Protein AF-A0A6A1WBP9-F1 (afdb_monomer_lite)

InterPro domains:
  IPR002885 Pentatricopeptide repeat [PS51375] (9-43)
  IPR002885 Pentatricopeptide repeat [TIGR00756] (12-42)
  IPR011990 Tetratricopeptide-like helical domain superfamily [G3DSA:1.25.40.10] (1-65)

Foldseek 3Di:
DDDDDDPQDLVNLLVVLVVCVVVVVLVVSVVSVVVCVVVVHDHDPVSVVSNVVSVVVVVVVVVVVPPPDDD

pLDDT: mean 77.95, std 15.72, range [43.84, 92.31]

Sequence (71 aa):
MEKNGFGHDKRSYTIMIHEFYDKGRKQEALGYFNEMTSKGMVLEPRTKILVKDINIKLKNRAEEHGEATTN

Secondary structure (DSSP, 8-state):
---SS----HHHHHHHHHHHHHTT-HHHHHHHHHHHHHTTPPPPHHHHHHHHHHHHHHHHHHHTTS-----

Radius of gyration: 15.32 Å; chains: 1; bounding box: 40×33×38 Å

Structure (mmCIF, N/CA/C/O backbone):
data_AF-A0A6A1WBP9-F1
#
_entry.id   AF-A0A6A1WBP9-F1
#
loop_
_atom_site.group_PDB
_atom_site.id
_atom_site.type_symbol
_atom_site.label_atom_id
_atom_site.label_alt_id
_atom_site.label_comp_id
_atom_site.label_asym_id
_atom_site.label_entity_id
_atom_site.label_seq_id
_atom_site.pdbx_PDB_ins_code
_atom_site.Cartn_x
_atom_site.Cartn_y
_atom_site.Cartn_z
_atom_site.occupancy
_atom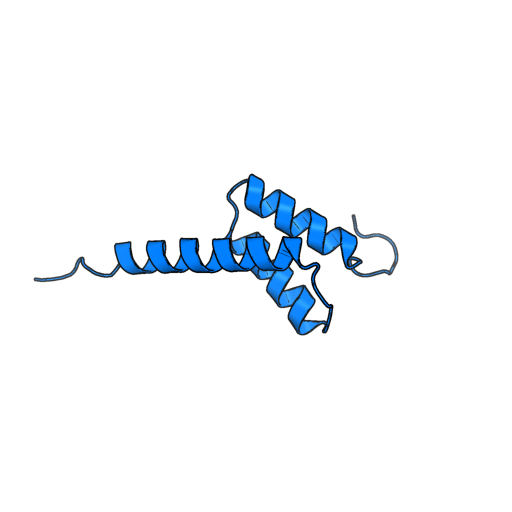_site.B_iso_or_equiv
_atom_site.auth_seq_id
_atom_site.auth_comp_id
_atom_site.auth_asym_id
_atom_site.auth_atom_id
_atom_site.pdbx_PDB_model_num
ATOM 1 N N . MET A 1 1 ? 17.514 -4.901 4.441 1.00 43.84 1 MET A N 1
ATOM 2 C CA . MET A 1 1 ? 18.067 -5.242 3.117 1.00 43.84 1 MET A CA 1
ATOM 3 C C . MET A 1 1 ? 18.408 -3.932 2.439 1.00 43.84 1 MET A C 1
ATOM 5 O O . MET A 1 1 ? 17.488 -3.194 2.150 1.00 43.84 1 MET A O 1
ATOM 9 N N . GLU A 1 2 ? 19.694 -3.616 2.289 1.00 50.72 2 GLU A N 1
ATOM 10 C CA . GLU A 1 2 ? 20.197 -2.573 1.380 1.00 50.72 2 GLU A CA 1
ATOM 11 C C . GLU A 1 2 ? 21.719 -2.740 1.273 1.00 50.72 2 GLU A C 1
ATOM 13 O O . GLU A 1 2 ? 22.501 -2.207 2.054 1.00 50.72 2 GLU A O 1
ATOM 18 N N . LYS A 1 3 ? 22.138 -3.595 0.343 1.00 52.28 3 LYS A N 1
ATOM 19 C CA . LYS A 1 3 ? 23.490 -3.625 -0.213 1.00 52.28 3 LYS A CA 1
ATOM 20 C C . LYS A 1 3 ? 23.290 -4.009 -1.672 1.00 52.28 3 LYS A C 1
ATOM 22 O O . LYS A 1 3 ? 22.857 -5.125 -1.932 1.00 52.28 3 LYS A O 1
ATOM 27 N N . ASN A 1 4 ? 23.555 -3.065 -2.574 1.00 48.91 4 ASN A N 1
ATOM 28 C CA . ASN A 1 4 ? 23.523 -3.186 -4.039 1.00 48.91 4 ASN A CA 1
ATOM 29 C C . ASN A 1 4 ? 22.235 -2.665 -4.710 1.00 48.91 4 ASN A C 1
ATOM 31 O O . ASN A 1 4 ? 21.401 -3.430 -5.176 1.00 48.91 4 ASN A O 1
ATOM 35 N N . GLY A 1 5 ? 22.120 -1.338 -4.812 1.00 48.69 5 GLY A N 1
ATOM 36 C CA . GLY A 1 5 ? 21.841 -0.636 -6.079 1.00 48.69 5 GLY A CA 1
ATOM 37 C C . GLY A 1 5 ? 20.514 -0.823 -6.828 1.00 48.69 5 GLY A C 1
ATOM 38 O O . GLY A 1 5 ? 20.314 -0.115 -7.807 1.00 48.69 5 GLY A O 1
ATOM 39 N N . PHE A 1 6 ? 19.601 -1.693 -6.406 1.00 49.69 6 PHE A N 1
ATOM 40 C CA . PHE A 1 6 ? 18.245 -1.763 -6.951 1.00 49.69 6 PHE A CA 1
ATOM 41 C C . PHE A 1 6 ? 17.275 -1.336 -5.855 1.00 49.69 6 PHE A C 1
ATOM 43 O O . PHE A 1 6 ? 17.032 -2.075 -4.902 1.00 49.69 6 PHE A O 1
ATOM 50 N N . GLY A 1 7 ? 16.776 -0.099 -5.951 1.00 58.97 7 GLY A N 1
ATOM 51 C CA . GLY A 1 7 ? 15.718 0.385 -5.066 1.00 58.97 7 GLY A CA 1
ATOM 52 C C . GLY A 1 7 ? 14.555 -0.605 -5.043 1.00 58.97 7 GLY A C 1
ATOM 53 O O . GLY A 1 7 ? 14.310 -1.269 -6.045 1.00 58.97 7 GLY A O 1
ATOM 54 N N . HIS A 1 8 ? 13.878 -0.718 -3.897 1.00 62.88 8 HIS A N 1
ATOM 55 C CA . HIS A 1 8 ? 12.763 -1.642 -3.676 1.00 62.88 8 HIS A CA 1
ATOM 56 C C . HIS A 1 8 ? 11.921 -1.860 -4.946 1.00 62.88 8 HIS A C 1
ATOM 58 O O . HIS A 1 8 ? 11.277 -0.939 -5.451 1.00 62.88 8 HIS A O 1
ATOM 64 N N . ASP A 1 9 ? 11.919 -3.089 -5.460 1.00 75.38 9 ASP A N 1
ATOM 65 C CA . ASP A 1 9 ? 11.064 -3.445 -6.586 1.00 75.38 9 ASP A CA 1
ATOM 66 C C . ASP A 1 9 ? 9.588 -3.303 -6.196 1.00 75.38 9 ASP A C 1
ATOM 68 O O . ASP A 1 9 ? 9.214 -3.373 -5.019 1.00 75.38 9 ASP A O 1
ATOM 72 N N . LYS A 1 10 ? 8.706 -3.189 -7.197 1.00 79.25 10 LYS A N 1
ATOM 73 C CA . LYS A 1 10 ? 7.245 -3.170 -6.989 1.00 79.25 10 LYS A CA 1
ATOM 74 C C . LYS A 1 10 ? 6.753 -4.258 -6.031 1.00 79.25 10 LYS A C 1
ATOM 76 O O . LYS A 1 10 ? 5.834 -4.023 -5.243 1.00 79.25 10 LYS A O 1
ATOM 81 N N . ARG A 1 11 ? 7.345 -5.456 -6.117 1.00 81.38 11 ARG A N 1
ATOM 82 C CA . ARG A 1 11 ? 7.017 -6.584 -5.236 1.00 81.38 11 ARG A CA 1
ATOM 83 C C . ARG A 1 11 ? 7.392 -6.302 -3.789 1.00 81.38 11 ARG A C 1
ATOM 85 O O . ARG A 1 11 ? 6.570 -6.558 -2.917 1.00 81.38 11 ARG A O 1
ATOM 92 N N . SER A 1 12 ? 8.571 -5.742 -3.539 1.00 85.12 12 SER A N 1
ATOM 93 C CA . SER A 1 12 ? 9.033 -5.423 -2.189 1.00 85.12 12 SER A CA 1
ATOM 94 C C . SER A 1 12 ? 8.113 -4.405 -1.526 1.00 85.12 12 SER A C 1
ATOM 96 O O . SER A 1 12 ? 7.630 -4.656 -0.428 1.00 85.12 12 SER A O 1
ATOM 98 N N . TYR A 1 13 ? 7.761 -3.318 -2.219 1.00 87.00 13 TYR A N 1
ATOM 99 C CA . TYR A 1 13 ? 6.790 -2.362 -1.681 1.00 87.00 13 TYR A CA 1
ATOM 100 C C . TYR A 1 13 ? 5.419 -2.990 -1.425 1.00 87.00 13 TYR A C 1
ATOM 102 O O . TYR A 1 13 ? 4.794 -2.714 -0.406 1.00 87.00 13 TYR A O 1
ATOM 110 N N . THR A 1 14 ? 4.949 -3.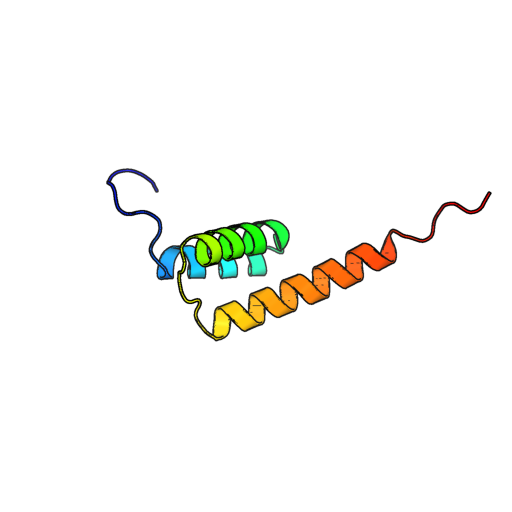852 -2.330 1.00 87.75 14 THR A N 1
ATOM 111 C CA . THR A 1 14 ? 3.670 -4.544 -2.144 1.00 87.75 14 THR A CA 1
ATOM 112 C C . THR A 1 14 ? 3.696 -5.417 -0.890 1.00 87.75 14 THR A C 1
ATOM 114 O O . THR A 1 14 ? 2.769 -5.338 -0.093 1.00 87.75 14 THR A O 1
ATOM 117 N N . ILE A 1 15 ? 4.763 -6.189 -0.670 1.00 89.25 15 ILE A N 1
ATOM 118 C CA . ILE A 1 15 ? 4.917 -7.012 0.538 1.00 89.25 15 ILE A CA 1
ATOM 119 C C . ILE A 1 15 ? 4.905 -6.130 1.787 1.00 89.25 15 ILE A C 1
ATOM 121 O O . ILE A 1 15 ? 4.132 -6.404 2.699 1.00 89.25 15 ILE A O 1
ATOM 125 N N . MET A 1 16 ? 5.674 -5.036 1.792 1.00 89.38 16 MET A N 1
ATOM 126 C CA . MET A 1 16 ? 5.724 -4.105 2.922 1.00 89.38 16 MET A CA 1
ATOM 127 C C . MET A 1 16 ? 4.334 -3.539 3.240 1.00 89.38 16 MET A C 1
ATOM 129 O O . MET A 1 16 ? 3.901 -3.577 4.387 1.00 89.38 16 MET A O 1
ATOM 133 N N . ILE A 1 17 ? 3.586 -3.074 2.234 1.00 90.12 17 ILE A N 1
ATOM 134 C CA . ILE A 1 17 ? 2.238 -2.514 2.430 1.00 90.12 17 ILE A CA 1
ATOM 135 C C . ILE A 1 17 ? 1.289 -3.542 3.064 1.00 90.12 17 ILE A C 1
ATOM 137 O O . ILE A 1 17 ? 0.555 -3.193 3.989 1.00 90.12 17 ILE A O 1
ATOM 141 N N . HIS A 1 18 ? 1.300 -4.793 2.589 1.00 90.50 18 HIS A N 1
ATOM 142 C CA . HIS A 1 18 ? 0.457 -5.856 3.155 1.00 90.50 18 HIS A CA 1
ATOM 143 C C . HIS A 1 18 ? 0.899 -6.212 4.578 1.00 90.50 18 HIS A C 1
ATOM 145 O O . HIS A 1 18 ? 0.069 -6.249 5.480 1.00 90.50 18 HIS A O 1
ATOM 151 N N . GLU A 1 19 ? 2.202 -6.365 4.812 1.00 92.31 19 GLU A N 1
ATOM 152 C CA . GLU A 1 19 ? 2.750 -6.684 6.132 1.00 92.31 19 GLU A CA 1
ATOM 153 C C . GLU A 1 19 ? 2.424 -5.597 7.171 1.00 92.31 19 GLU A C 1
ATOM 155 O O . GLU A 1 19 ? 2.018 -5.901 8.295 1.00 92.31 19 GLU A O 1
ATOM 160 N N . PHE A 1 20 ? 2.554 -4.317 6.812 1.00 90.56 20 PHE A N 1
ATOM 161 C CA . PHE A 1 20 ? 2.179 -3.215 7.699 1.00 90.56 20 PHE A CA 1
ATOM 162 C C . PHE A 1 20 ? 0.672 -3.135 7.924 1.00 90.56 20 PHE A C 1
ATOM 164 O O . PHE A 1 20 ? 0.249 -2.819 9.039 1.00 90.56 20 PHE A O 1
ATOM 171 N N . TYR A 1 21 ? -0.139 -3.426 6.905 1.00 89.12 21 TYR A N 1
ATOM 172 C CA . TYR A 1 21 ? -1.589 -3.477 7.061 1.00 89.12 21 TYR A CA 1
ATOM 173 C C . TYR A 1 21 ? -2.011 -4.559 8.058 1.00 89.12 21 TYR A C 1
ATOM 175 O O . TYR A 1 21 ? -2.769 -4.258 8.983 1.00 89.12 21 TYR A O 1
ATOM 183 N N . ASP A 1 22 ? -1.465 -5.769 7.921 1.00 89.00 22 ASP A N 1
ATOM 184 C CA . ASP A 1 22 ? -1.758 -6.911 8.793 1.00 89.00 22 ASP A CA 1
ATOM 185 C C . ASP A 1 22 ? -1.298 -6.654 10.234 1.00 89.00 22 ASP A C 1
ATOM 187 O O . ASP A 1 22 ? -2.000 -6.980 11.190 1.00 89.00 22 ASP A O 1
ATOM 191 N N . LYS A 1 23 ? -0.167 -5.959 10.409 1.00 90.75 23 LYS A N 1
ATOM 192 C CA . LYS A 1 23 ? 0.319 -5.490 11.720 1.00 90.75 23 LYS A CA 1
ATOM 193 C C . LYS A 1 23 ? -0.459 -4.289 12.275 1.00 90.75 23 LYS A C 1
ATOM 195 O O . LYS A 1 23 ? -0.132 -3.787 13.347 1.00 90.75 23 LYS A O 1
ATOM 200 N N . GLY A 1 24 ? -1.451 -3.771 11.549 1.00 87.38 24 GLY A N 1
ATOM 201 C CA . GLY A 1 24 ? -2.250 -2.611 11.948 1.00 87.38 24 GLY A CA 1
ATOM 202 C C . GLY A 1 24 ? -1.542 -1.255 11.815 1.00 87.38 24 GLY A C 1
ATOM 203 O O . GLY A 1 24 ? -2.153 -0.229 12.134 1.00 87.38 24 GLY A O 1
ATOM 204 N N . ARG A 1 25 ? -0.310 -1.222 11.291 1.00 89.50 25 ARG A N 1
ATOM 205 C CA . ARG A 1 25 ? 0.544 -0.037 11.074 1.00 89.50 25 ARG A CA 1
ATOM 206 C C . ARG A 1 25 ? 0.148 0.699 9.789 1.00 89.50 25 ARG A C 1
ATOM 208 O O . ARG A 1 25 ? 0.910 0.832 8.836 1.00 89.50 25 ARG A O 1
ATOM 215 N N . LYS A 1 26 ? -1.091 1.190 9.766 1.00 88.75 26 LYS A N 1
ATOM 216 C CA . LYS A 1 26 ? -1.739 1.780 8.580 1.00 88.75 26 LYS A CA 1
ATOM 217 C C . LYS A 1 26 ? -1.033 3.034 8.043 1.00 88.75 26 LYS A C 1
ATOM 219 O O . LYS A 1 26 ? -0.994 3.230 6.834 1.00 88.75 26 LYS A O 1
ATOM 224 N N . GLN A 1 27 ? -0.466 3.864 8.921 1.00 88.25 27 GLN A N 1
ATOM 225 C CA . GLN A 1 27 ? 0.273 5.070 8.518 1.00 88.25 27 GLN A CA 1
ATOM 226 C C . GLN A 1 27 ? 1.535 4.730 7.714 1.00 88.25 27 GLN A C 1
ATOM 228 O O . GLN A 1 27 ? 1.820 5.375 6.711 1.00 88.25 27 GLN A O 1
ATOM 233 N N . GLU A 1 28 ? 2.254 3.678 8.106 1.00 89.56 28 GLU A N 1
ATOM 234 C CA . GLU A 1 28 ? 3.470 3.250 7.411 1.00 89.56 28 GLU A CA 1
ATOM 235 C C . GLU A 1 28 ? 3.152 2.616 6.063 1.00 89.56 28 GLU A C 1
ATOM 237 O O . GLU A 1 28 ? 3.769 2.973 5.063 1.00 89.56 28 GLU A O 1
ATOM 242 N N . ALA A 1 29 ? 2.121 1.765 6.007 1.00 90.50 29 ALA A N 1
ATOM 243 C CA . ALA A 1 29 ? 1.608 1.229 4.748 1.00 90.50 29 ALA A CA 1
ATOM 244 C C . ALA A 1 29 ? 1.262 2.350 3.744 1.00 90.50 29 ALA A C 1
ATOM 246 O O . ALA A 1 29 ? 1.578 2.246 2.558 1.00 90.50 29 ALA A O 1
ATOM 247 N N . LEU A 1 30 ? 0.664 3.450 4.218 1.00 89.75 30 LEU A N 1
ATOM 248 C CA . LEU A 1 30 ? 0.362 4.616 3.387 1.00 89.75 30 LEU A CA 1
ATOM 249 C C . LEU A 1 30 ? 1.629 5.372 2.947 1.00 89.75 30 LEU A C 1
ATOM 251 O O . LEU A 1 30 ? 1.705 5.815 1.803 1.00 89.75 30 LEU A O 1
ATOM 255 N N . GLY A 1 31 ? 2.636 5.483 3.816 1.00 89.81 31 GLY A N 1
ATOM 256 C CA . GLY A 1 31 ? 3.932 6.082 3.483 1.00 89.81 31 GLY A CA 1
ATOM 257 C C . GLY A 1 31 ? 4.614 5.376 2.308 1.00 89.81 31 GLY A C 1
ATOM 258 O O . GLY A 1 31 ? 4.967 6.021 1.320 1.00 89.81 31 GLY A O 1
ATOM 259 N N . TYR A 1 32 ? 4.693 4.043 2.357 1.00 88.88 32 TYR A N 1
ATOM 260 C CA . TYR A 1 32 ? 5.245 3.236 1.263 1.00 88.88 32 TYR A CA 1
ATOM 261 C C . TYR A 1 32 ? 4.429 3.351 -0.032 1.00 88.88 32 TYR A C 1
ATOM 263 O O . TYR A 1 32 ? 4.996 3.415 -1.124 1.00 88.88 32 TYR A O 1
ATOM 271 N N . PHE A 1 33 ? 3.099 3.428 0.067 1.00 88.50 33 PHE A N 1
ATOM 272 C CA . PHE A 1 33 ? 2.231 3.678 -1.087 1.00 88.50 33 PHE A CA 1
ATOM 273 C C . PHE A 1 33 ? 2.501 5.042 -1.743 1.00 88.50 33 PHE A C 1
ATOM 275 O O . PHE A 1 33 ? 2.580 5.136 -2.973 1.00 88.50 33 PHE A O 1
ATOM 282 N N . ASN A 1 34 ? 2.653 6.097 -0.941 1.00 89.38 34 ASN A N 1
ATOM 283 C CA . ASN A 1 34 ? 2.950 7.437 -1.444 1.00 89.38 34 ASN A CA 1
ATOM 284 C C . ASN A 1 34 ? 4.318 7.474 -2.127 1.00 89.38 34 ASN A C 1
ATOM 286 O O . ASN A 1 34 ? 4.452 8.075 -3.190 1.00 89.38 34 ASN A O 1
ATOM 290 N N . GLU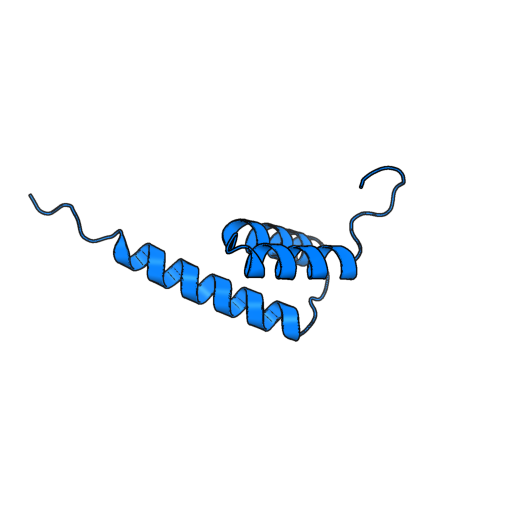 A 1 35 ? 5.311 6.780 -1.571 1.00 89.12 35 GLU A N 1
ATOM 291 C CA . GLU A 1 35 ? 6.635 6.668 -2.179 1.00 89.12 35 GLU A CA 1
ATOM 292 C C . GLU A 1 35 ? 6.587 5.938 -3.531 1.00 89.12 35 GLU A C 1
ATOM 294 O O . GLU A 1 35 ? 7.145 6.432 -4.511 1.00 89.12 35 GLU A O 1
ATOM 299 N N . MET A 1 36 ? 5.860 4.815 -3.627 1.00 87.12 36 MET A N 1
ATOM 300 C CA . MET A 1 36 ? 5.633 4.125 -4.906 1.00 87.12 36 MET A CA 1
ATOM 301 C C . MET A 1 36 ? 4.977 5.042 -5.938 1.00 87.12 36 MET A C 1
ATOM 303 O O . MET A 1 36 ? 5.386 5.068 -7.099 1.00 87.12 36 MET A O 1
ATOM 307 N N . THR A 1 37 ? 3.956 5.789 -5.517 1.00 86.25 37 THR A N 1
ATOM 308 C CA . THR A 1 37 ? 3.198 6.684 -6.398 1.00 86.25 37 THR A CA 1
ATOM 309 C C . THR A 1 37 ? 4.062 7.854 -6.864 1.00 86.25 37 THR A C 1
ATOM 311 O O . THR A 1 37 ? 4.058 8.177 -8.048 1.00 86.25 37 THR A O 1
ATOM 314 N N . SER A 1 38 ? 4.865 8.431 -5.966 1.00 88.19 38 SER A N 1
ATOM 315 C CA . SER A 1 38 ? 5.841 9.484 -6.276 1.00 88.19 38 SER A CA 1
ATOM 316 C C . SER A 1 38 ? 6.898 9.009 -7.281 1.00 88.19 38 SER A C 1
ATOM 318 O O . SER A 1 38 ? 7.293 9.744 -8.181 1.00 88.19 38 SER A O 1
ATOM 320 N N . LYS A 1 39 ? 7.281 7.729 -7.206 1.00 86.62 39 LYS A N 1
ATOM 321 C CA . LYS A 1 39 ? 8.174 7.067 -8.170 1.00 86.62 39 LYS A CA 1
ATOM 322 C C . LYS A 1 39 ? 7.487 6.659 -9.484 1.00 86.62 39 LYS A C 1
ATOM 324 O O . LYS A 1 39 ? 8.129 6.045 -10.331 1.00 86.62 39 LYS A O 1
ATOM 329 N N . GLY A 1 40 ? 6.193 6.943 -9.663 1.00 86.56 40 GLY A N 1
ATOM 330 C CA . GLY A 1 40 ? 5.427 6.561 -10.856 1.00 86.56 40 GLY A CA 1
ATOM 331 C C . GLY A 1 40 ? 5.152 5.056 -10.971 1.00 86.56 40 GLY A C 1
ATOM 332 O O . GLY A 1 40 ? 4.813 4.557 -12.046 1.00 86.56 40 GLY A O 1
ATOM 333 N N . MET A 1 41 ? 5.299 4.297 -9.883 1.00 86.25 41 MET A N 1
ATOM 334 C CA . MET A 1 41 ? 5.101 2.851 -9.893 1.00 86.25 41 MET A CA 1
ATOM 335 C C . MET 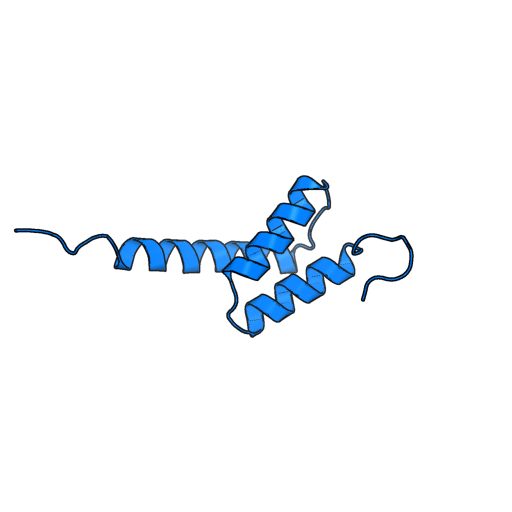A 1 41 ? 3.614 2.491 -9.813 1.00 86.25 41 MET A C 1
ATOM 337 O O . MET A 1 41 ? 2.888 2.909 -8.914 1.00 86.25 41 MET A O 1
ATOM 341 N N . VAL A 1 42 ? 3.154 1.631 -10.726 1.00 82.31 42 VAL A N 1
ATOM 342 C CA . VAL A 1 42 ? 1.767 1.131 -10.708 1.00 82.31 42 VAL A CA 1
ATOM 343 C C . VAL A 1 42 ? 1.593 0.039 -9.651 1.00 82.31 42 VAL A C 1
ATOM 345 O O . VAL A 1 42 ? 2.199 -1.028 -9.764 1.00 82.31 42 VAL A O 1
ATOM 348 N N . LEU A 1 43 ? 0.726 0.283 -8.668 1.00 82.12 43 LEU A N 1
ATOM 349 C CA . LEU A 1 43 ? 0.350 -0.715 -7.667 1.00 82.12 43 LEU A CA 1
ATOM 350 C C . LEU A 1 43 ? -0.587 -1.788 -8.218 1.00 82.12 43 LEU A C 1
ATOM 352 O O . LEU A 1 43 ? -1.475 -1.503 -9.026 1.00 82.12 43 LEU A O 1
ATOM 356 N N . GLU A 1 44 ? -0.439 -2.991 -7.670 1.00 86.25 44 GLU A N 1
ATOM 357 C CA . GLU A 1 44 ? -1.349 -4.109 -7.894 1.00 86.25 44 GLU A CA 1
ATOM 358 C C . GLU A 1 44 ? -2.781 -3.770 -7.438 1.00 86.25 44 GLU A C 1
ATOM 360 O O . GLU A 1 44 ? -2.960 -3.108 -6.404 1.00 86.25 44 GLU A O 1
ATOM 365 N N . PRO A 1 45 ? -3.823 -4.250 -8.144 1.00 86.75 45 PRO A N 1
ATOM 366 C CA . PRO A 1 45 ? -5.220 -4.009 -7.777 1.00 86.75 45 PRO A CA 1
ATOM 367 C C . PRO A 1 45 ? -5.536 -4.393 -6.327 1.00 86.75 45 PRO A C 1
ATOM 369 O O . PRO A 1 45 ? -6.197 -3.636 -5.617 1.00 86.75 45 PRO A O 1
ATOM 372 N N . ARG A 1 46 ? -4.991 -5.522 -5.853 1.00 86.19 46 ARG A N 1
ATOM 373 C CA . ARG A 1 46 ? -5.170 -6.000 -4.473 1.00 86.19 46 ARG A CA 1
ATOM 374 C C . ARG A 1 46 ? -4.609 -5.014 -3.443 1.00 86.19 46 ARG A C 1
ATOM 376 O O . ARG A 1 46 ? -5.242 -4.759 -2.425 1.00 86.19 46 ARG A O 1
ATOM 383 N N . THR A 1 47 ? -3.458 -4.414 -3.730 1.00 87.12 47 THR A N 1
ATOM 384 C CA . THR A 1 47 ? -2.819 -3.418 -2.857 1.00 87.12 47 THR A CA 1
ATOM 385 C C . THR A 1 47 ? -3.587 -2.100 -2.850 1.00 87.12 47 THR A C 1
ATOM 387 O O . THR A 1 47 ? -3.727 -1.473 -1.804 1.00 87.12 47 THR A O 1
ATOM 390 N N . LYS A 1 48 ? -4.164 -1.692 -3.988 1.00 88.00 48 LYS A N 1
ATOM 391 C CA . LYS A 1 48 ? -5.015 -0.492 -4.050 1.00 88.00 48 LYS A CA 1
ATOM 392 C C . LYS A 1 48 ? -6.260 -0.612 -3.168 1.00 88.00 48 LYS A C 1
ATOM 394 O O . LYS A 1 48 ? -6.668 0.387 -2.583 1.00 88.00 48 LYS A O 1
ATOM 399 N N . ILE A 1 49 ? -6.852 -1.803 -3.067 1.00 90.88 49 ILE A N 1
ATOM 400 C CA . ILE A 1 49 ? -8.001 -2.055 -2.180 1.00 90.88 49 ILE A CA 1
ATOM 401 C C . ILE A 1 49 ? -7.591 -1.840 -0.717 1.00 90.88 49 ILE A C 1
ATOM 403 O O . ILE A 1 49 ? -8.227 -1.060 -0.017 1.00 90.88 49 ILE A O 1
ATOM 407 N N . LEU A 1 50 ? -6.464 -2.419 -0.294 1.00 89.81 50 LEU A N 1
ATOM 408 C CA . LEU A 1 50 ? -5.928 -2.246 1.062 1.00 89.81 50 LEU A CA 1
ATOM 409 C C . LEU A 1 50 ? -5.656 -0.780 1.413 1.00 89.81 50 LEU A C 1
ATOM 411 O O . LEU A 1 50 ? -5.992 -0.325 2.502 1.00 89.81 50 LEU A O 1
ATOM 415 N N . VAL A 1 51 ? -5.081 -0.015 0.483 1.00 87.88 51 VAL A N 1
ATOM 416 C CA . VAL A 1 51 ? -4.808 1.414 0.695 1.00 87.88 51 VAL A CA 1
ATOM 417 C C . VAL A 1 51 ? -6.098 2.230 0.799 1.00 87.88 51 VAL A C 1
ATOM 419 O O . VAL A 1 51 ? -6.178 3.148 1.617 1.00 87.88 51 VAL A O 1
ATOM 422 N N . LYS A 1 52 ? -7.137 1.885 0.029 1.00 89.56 52 LYS A N 1
ATOM 423 C CA . LYS A 1 52 ? -8.465 2.496 0.191 1.00 89.56 52 LYS A CA 1
ATOM 424 C C . LYS A 1 52 ? -9.032 2.214 1.582 1.00 89.56 52 LYS A C 1
ATOM 426 O O . LYS A 1 52 ? -9.461 3.156 2.246 1.00 89.56 52 LYS A O 1
ATOM 431 N N . ASP A 1 53 ? -8.956 0.970 2.047 1.00 90.38 53 ASP A N 1
ATOM 432 C CA . ASP A 1 53 ? -9.410 0.589 3.389 1.00 90.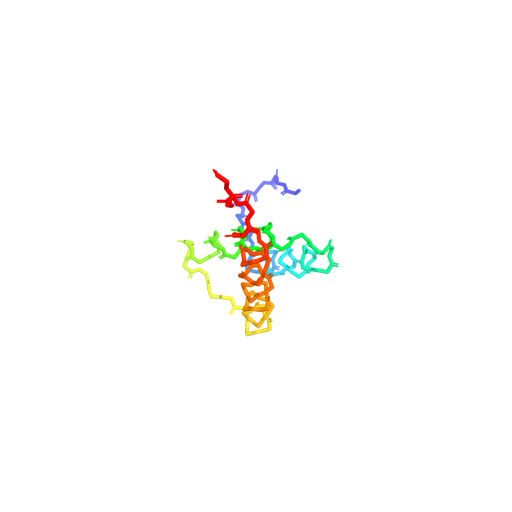38 53 ASP A CA 1
ATOM 433 C C . ASP A 1 53 ? -8.628 1.322 4.486 1.00 90.38 53 ASP A C 1
ATOM 435 O O . ASP A 1 53 ? -9.214 1.778 5.469 1.00 90.38 53 ASP A O 1
ATOM 439 N N . ILE A 1 54 ? -7.308 1.476 4.319 1.00 88.56 54 ILE A N 1
ATOM 440 C CA . ILE A 1 54 ? -6.455 2.279 5.205 1.00 88.56 54 ILE A CA 1
ATOM 441 C C . ILE A 1 54 ? -6.963 3.719 5.281 1.00 88.56 54 ILE A C 1
ATOM 443 O O . ILE A 1 54 ? -7.156 4.229 6.384 1.00 88.56 54 ILE A O 1
ATOM 447 N N . ASN A 1 55 ? -7.206 4.360 4.136 1.00 86.62 55 ASN A N 1
ATOM 448 C CA . ASN A 1 55 ? -7.671 5.745 4.088 1.00 86.62 55 ASN A CA 1
ATOM 449 C C . ASN A 1 55 ? -9.045 5.921 4.738 1.00 86.62 55 ASN A C 1
ATOM 451 O O . ASN A 1 55 ? -9.241 6.888 5.467 1.00 86.62 55 ASN A O 1
ATOM 455 N N . ILE A 1 56 ? -9.978 4.991 4.520 1.00 88.19 56 ILE A N 1
ATOM 456 C CA . ILE A 1 56 ? -11.300 5.021 5.166 1.00 88.19 56 ILE A CA 1
ATOM 457 C C . ILE A 1 56 ? -11.142 4.899 6.688 1.00 88.19 56 ILE A C 1
ATOM 459 O O . ILE A 1 56 ? -11.663 5.718 7.439 1.00 88.19 56 ILE A O 1
ATOM 463 N N . LYS A 1 57 ? -10.352 3.924 7.156 1.00 84.75 57 LYS A N 1
ATOM 464 C CA . LYS A 1 57 ? -10.124 3.695 8.593 1.00 84.75 57 LYS A CA 1
ATOM 465 C C . LYS A 1 57 ? -9.385 4.851 9.275 1.00 84.75 57 LYS A C 1
ATOM 467 O O . LYS A 1 57 ? -9.627 5.102 10.452 1.00 84.75 57 LYS A O 1
ATOM 472 N N . LEU A 1 58 ? -8.470 5.524 8.574 1.00 81.38 58 LEU A N 1
ATOM 473 C CA . LEU A 1 58 ? -7.762 6.697 9.096 1.00 81.38 58 LEU A CA 1
ATOM 474 C C . LEU A 1 58 ? -8.663 7.934 9.148 1.00 81.38 58 LEU A C 1
ATOM 476 O O . LEU A 1 58 ? -8.598 8.661 10.133 1.00 81.38 58 LEU A O 1
ATOM 480 N N . LYS A 1 59 ? -9.526 8.145 8.144 1.00 79.69 59 LYS A N 1
ATOM 481 C CA . LYS A 1 59 ? -10.504 9.245 8.147 1.00 79.69 59 LYS A CA 1
ATOM 482 C C . LYS A 1 59 ? -11.494 9.125 9.302 1.00 79.69 59 LYS A C 1
ATOM 484 O O . LYS A 1 59 ? -11.638 10.074 10.060 1.00 79.69 59 LYS A O 1
ATOM 489 N N . ASN A 1 60 ? -12.054 7.936 9.519 1.00 75.75 60 ASN A N 1
ATOM 490 C CA . ASN A 1 60 ? -13.004 7.716 10.614 1.00 75.75 60 ASN A CA 1
ATOM 491 C C . ASN A 1 60 ? -12.370 7.957 12.000 1.00 75.75 60 ASN A C 1
ATOM 493 O O . ASN A 1 60 ? -13.033 8.442 12.904 1.00 75.75 60 ASN A O 1
ATOM 497 N N . ARG A 1 61 ? -11.067 7.678 12.173 1.00 64.62 61 ARG A N 1
ATOM 498 C CA . ARG A 1 61 ? -10.351 7.982 13.429 1.00 64.62 61 ARG A CA 1
ATOM 499 C C . ARG A 1 61 ? -10.007 9.459 13.618 1.00 64.62 61 ARG A C 1
ATOM 501 O O . ARG A 1 61 ? -9.747 9.860 14.746 1.00 64.62 61 ARG A O 1
ATOM 508 N N . ALA A 1 62 ? -9.942 10.243 12.544 1.00 58.66 62 ALA A N 1
ATOM 509 C CA . ALA A 1 62 ? -9.727 11.684 12.642 1.00 58.66 62 ALA A CA 1
ATOM 510 C C . ALA A 1 62 ? -11.013 12.414 13.063 1.00 58.66 62 ALA A C 1
ATOM 512 O O . ALA A 1 62 ? -10.939 13.422 13.760 1.00 58.66 62 ALA A O 1
ATOM 513 N N . GLU A 1 63 ? -12.178 11.879 12.692 1.00 56.09 63 GLU A N 1
ATOM 514 C CA . GLU A 1 63 ? -13.484 12.436 13.060 1.00 56.09 63 GLU A CA 1
ATOM 515 C C . GLU A 1 63 ? -13.858 12.161 14.530 1.00 56.09 63 GLU A C 1
ATOM 517 O O . GLU A 1 63 ? -14.528 12.982 15.144 1.00 56.09 63 GLU A O 1
ATOM 522 N N . GLU A 1 64 ? -13.337 11.098 15.156 1.00 53.00 64 GLU A N 1
ATOM 523 C CA . GLU A 1 64 ? -13.552 10.825 16.592 1.00 53.00 64 GLU A CA 1
ATOM 524 C C . GLU A 1 64 ? -12.725 11.717 17.545 1.00 53.00 64 GLU A C 1
ATOM 526 O O . GLU A 1 64 ? -12.940 11.678 18.753 1.00 53.00 64 GLU A O 1
ATOM 531 N N . HIS A 1 65 ? -11.790 12.538 17.044 1.00 48.31 65 HIS A N 1
ATOM 532 C CA . HIS A 1 65 ? -10.930 13.386 17.888 1.00 48.31 65 HIS A CA 1
ATOM 533 C C . HIS A 1 65 ? -11.203 14.898 17.757 1.00 48.31 65 HIS A C 1
ATOM 535 O O . HIS A 1 65 ? -10.431 15.706 18.278 1.00 48.31 65 HIS A O 1
ATOM 541 N N . GLY A 1 66 ? -12.288 15.277 17.071 1.00 48.97 66 GLY A N 1
ATOM 542 C CA . GLY A 1 66 ? -12.640 16.661 16.733 1.00 48.97 66 GLY A CA 1
ATOM 543 C C . GLY A 1 66 ? -13.762 17.303 17.556 1.00 48.97 66 GLY A C 1
ATOM 544 O O . GLY A 1 66 ? -14.215 18.378 17.180 1.00 48.97 66 GLY A O 1
ATOM 545 N N . GLU A 1 67 ? -14.217 16.696 18.654 1.00 47.06 67 GLU A N 1
ATOM 546 C CA . GLU A 1 67 ? -15.297 17.263 19.477 1.00 47.06 67 GLU A CA 1
ATOM 547 C C . GLU A 1 67 ? -14.964 17.168 20.975 1.00 47.06 67 GLU A C 1
ATOM 549 O O . GLU A 1 67 ? -15.547 16.402 21.733 1.00 47.06 67 GLU A O 1
ATOM 554 N N . ALA A 1 68 ? -13.952 17.923 21.412 1.00 51.72 68 ALA A N 1
ATOM 555 C CA . ALA A 1 68 ? -13.661 18.101 22.835 1.00 51.72 68 ALA A CA 1
ATOM 556 C C . ALA A 1 68 ? -12.977 19.445 23.122 1.00 51.72 68 ALA A C 1
ATOM 558 O O . ALA A 1 68 ? -11.888 19.458 23.676 1.00 51.72 68 ALA A O 1
ATOM 559 N N . THR A 1 69 ? -13.611 20.569 22.774 1.00 48.25 69 THR A N 1
ATOM 560 C CA . THR A 1 69 ? -13.466 21.835 23.526 1.00 48.25 69 THR A CA 1
ATOM 561 C C . THR A 1 69 ? -14.691 22.723 23.284 1.00 48.25 69 THR A C 1
ATOM 563 O O . THR A 1 69 ? -14.652 23.663 22.494 1.00 48.25 69 THR A O 1
ATOM 566 N N . THR A 1 70 ? -15.789 22.425 23.977 1.00 58.06 70 THR A N 1
ATOM 567 C CA . THR A 1 70 ? -16.684 23.472 24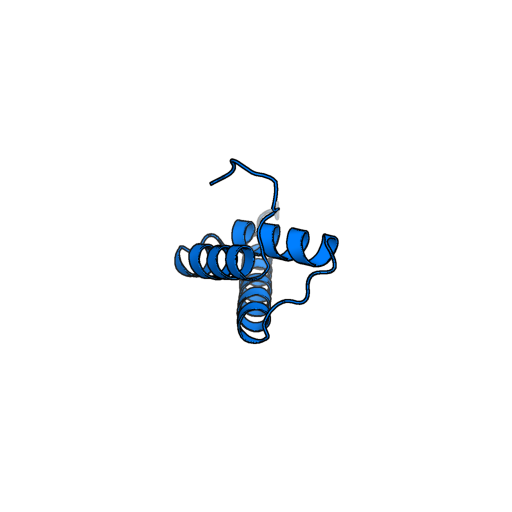.482 1.00 58.06 70 THR A CA 1
ATOM 568 C C . THR A 1 70 ? -16.249 23.730 25.915 1.00 58.06 70 THR A C 1
ATOM 570 O O . THR A 1 70 ? -16.297 22.809 26.728 1.00 58.06 70 THR A O 1
ATOM 573 N N . ASN A 1 71 ? -15.765 24.941 26.183 1.00 54.44 71 ASN A N 1
ATOM 574 C CA . ASN A 1 71 ? -16.016 25.711 27.402 1.00 54.44 71 ASN A CA 1
ATOM 575 C C . ASN A 1 71 ? -15.510 27.139 27.211 1.00 54.44 71 ASN A C 1
ATOM 577 O O . ASN A 1 71 ? -14.366 27.291 26.729 1.00 54.44 71 ASN A O 1
#

Organism: NCBI:txid262757